Protein AF-A0A944BKC4-F1 (afdb_monomer_lite)

pLDDT: mean 83.3, std 10.37, range [42.34, 95.0]

Structure (mmCIF, N/CA/C/O backbone):
data_AF-A0A944BKC4-F1
#
_entry.id   AF-A0A944BKC4-F1
#
loop_
_atom_site.group_PDB
_atom_site.id
_atom_site.type_symbol
_atom_site.label_atom_id
_atom_site.label_alt_id
_atom_site.label_comp_id
_atom_site.label_asym_id
_atom_site.label_entity_id
_atom_site.label_seq_id
_atom_site.pdbx_PDB_ins_code
_atom_site.Cartn_x
_atom_site.Cartn_y
_atom_site.Cartn_z
_atom_site.occupancy
_atom_site.B_iso_or_equiv
_atom_site.auth_seq_id
_atom_site.auth_comp_id
_atom_site.auth_asym_id
_atom_site.auth_atom_id
_atom_site.pdbx_PDB_model_num
ATOM 1 N N . MET A 1 1 ? -15.738 5.863 -10.933 1.00 56.22 1 MET A N 1
ATOM 2 C CA . MET A 1 1 ? -14.303 6.167 -11.027 1.00 56.22 1 MET A CA 1
ATOM 3 C C . MET A 1 1 ? -13.586 5.042 -10.308 1.00 56.22 1 MET A C 1
ATOM 5 O O . MET A 1 1 ? -13.943 4.770 -9.170 1.00 56.22 1 MET A O 1
ATOM 9 N N . LYS A 1 2 ? -12.744 4.310 -11.029 1.00 66.81 2 LYS A N 1
ATOM 10 C CA . LYS A 1 2 ? -12.093 3.063 -10.633 1.00 66.81 2 LYS A CA 1
ATOM 11 C C . LYS A 1 2 ? -10.723 3.378 -10.042 1.00 66.81 2 LYS A C 1
ATOM 13 O O . LYS A 1 2 ? -9.981 4.148 -10.650 1.00 66.81 2 LYS A O 1
ATOM 18 N N . ASP A 1 3 ? -10.423 2.820 -8.870 1.00 78.44 3 ASP A N 1
ATOM 19 C CA . ASP A 1 3 ? -9.128 2.997 -8.212 1.00 78.44 3 ASP A CA 1
ATOM 20 C C . ASP A 1 3 ? -8.343 1.690 -8.243 1.00 78.44 3 ASP A C 1
ATOM 22 O O . ASP A 1 3 ? -8.812 0.670 -7.736 1.00 78.44 3 ASP A O 1
ATOM 26 N N . GLU A 1 4 ? -7.166 1.712 -8.862 1.00 85.69 4 GLU A N 1
ATOM 27 C CA . GLU A 1 4 ? -6.378 0.514 -9.153 1.00 85.69 4 GLU A CA 1
ATOM 28 C C . GLU A 1 4 ? -4.943 0.679 -8.649 1.00 85.69 4 GLU A C 1
ATOM 30 O O . GLU A 1 4 ? -4.286 1.687 -8.906 1.00 85.69 4 GLU A O 1
ATOM 35 N N . LEU A 1 5 ? -4.448 -0.332 -7.935 1.00 87.50 5 LEU A N 1
ATOM 36 C CA . LEU A 1 5 ? -3.073 -0.422 -7.460 1.00 87.50 5 LEU A CA 1
ATOM 37 C C . LEU A 1 5 ? -2.456 -1.702 -8.015 1.00 87.50 5 LEU A C 1
ATOM 39 O O . LEU A 1 5 ? -2.733 -2.809 -7.545 1.00 87.50 5 LEU A O 1
ATOM 43 N N . SER A 1 6 ? -1.602 -1.541 -9.015 1.00 88.19 6 SER A N 1
ATOM 44 C CA . SER A 1 6 ? -0.931 -2.640 -9.703 1.00 88.19 6 SER A CA 1
ATOM 45 C C . SER A 1 6 ? 0.523 -2.748 -9.265 1.00 88.19 6 SER A C 1
ATOM 47 O O . SER A 1 6 ? 1.171 -1.735 -9.004 1.00 88.19 6 SER A O 1
ATOM 49 N N . PHE A 1 7 ? 1.033 -3.978 -9.184 1.00 89.56 7 PHE A N 1
ATOM 50 C CA . PHE A 1 7 ? 2.437 -4.248 -8.872 1.00 89.56 7 PHE A CA 1
ATOM 51 C C . PHE A 1 7 ? 3.112 -4.970 -10.030 1.00 89.56 7 PHE A C 1
ATOM 53 O O . PHE A 1 7 ? 2.576 -5.937 -10.577 1.00 89.56 7 PHE A O 1
ATOM 60 N N . TYR A 1 8 ? 4.322 -4.525 -10.345 1.00 89.62 8 TYR A N 1
ATOM 61 C CA . TYR A 1 8 ? 5.153 -5.084 -11.400 1.00 89.62 8 TYR A CA 1
ATOM 62 C C . TYR A 1 8 ? 6.537 -5.421 -10.852 1.00 89.62 8 TYR A C 1
ATOM 64 O O . TYR A 1 8 ? 7.082 -4.681 -10.033 1.00 89.62 8 TYR A O 1
ATOM 72 N N . ALA A 1 9 ? 7.117 -6.525 -11.315 1.00 89.38 9 ALA A N 1
ATOM 73 C CA . ALA A 1 9 ? 8.540 -6.798 -11.156 1.00 89.38 9 ALA A CA 1
ATOM 74 C C . ALA A 1 9 ? 9.268 -6.403 -12.442 1.00 89.38 9 ALA A C 1
ATOM 76 O O . ALA A 1 9 ? 8.912 -6.859 -13.526 1.00 89.38 9 ALA A O 1
ATOM 77 N N . VAL A 1 10 ? 10.290 -5.566 -12.322 1.00 87.19 10 VAL A N 1
ATOM 78 C CA . VAL A 1 10 ? 11.163 -5.174 -13.431 1.00 87.19 10 VAL A CA 1
ATOM 79 C C . VAL A 1 10 ? 12.554 -4.929 -12.865 1.00 87.19 10 VAL A C 1
ATOM 81 O O . VAL A 1 10 ? 12.695 -4.389 -11.768 1.00 87.19 10 VAL A O 1
ATOM 84 N N . ASP A 1 11 ? 13.592 -5.369 -13.569 1.00 87.25 11 ASP A N 1
ATOM 85 C CA . ASP A 1 11 ? 14.957 -5.088 -13.143 1.00 87.25 11 ASP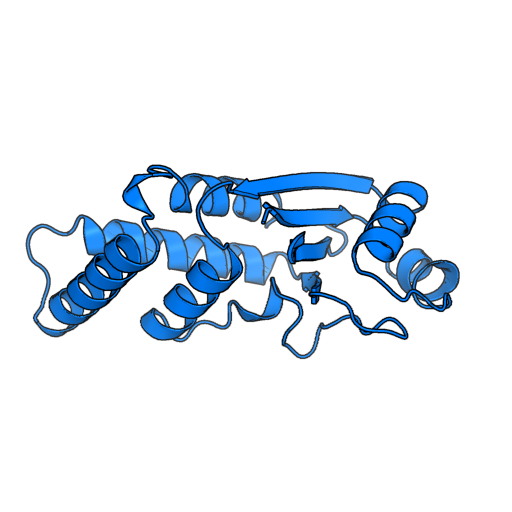 A CA 1
ATOM 86 C C . ASP A 1 11 ? 15.302 -3.603 -13.357 1.00 87.25 11 ASP A C 1
ATOM 88 O O . ASP A 1 11 ? 14.788 -2.949 -14.269 1.00 87.25 11 ASP A O 1
ATOM 92 N N . THR A 1 12 ? 16.194 -3.071 -12.515 1.00 83.75 12 THR A N 1
ATOM 93 C CA . THR A 1 12 ? 16.588 -1.652 -12.535 1.00 83.75 12 THR A CA 1
ATOM 94 C C . THR A 1 12 ? 17.061 -1.201 -13.914 1.00 83.75 12 THR A C 1
ATOM 96 O O . THR A 1 12 ? 16.693 -0.119 -14.360 1.00 83.75 12 THR A O 1
ATOM 99 N N . LYS A 1 13 ? 17.839 -2.039 -14.609 1.00 87.62 13 LYS A N 1
ATOM 100 C CA . LYS A 1 13 ? 18.418 -1.687 -15.905 1.00 87.62 13 LYS A CA 1
ATOM 101 C C . LYS A 1 13 ? 17.324 -1.516 -16.955 1.00 87.62 13 LYS A C 1
ATOM 103 O O . LYS A 1 13 ? 17.303 -0.519 -17.666 1.00 87.62 13 LYS A O 1
ATOM 108 N N . THR A 1 14 ? 16.386 -2.457 -17.032 1.00 87.94 14 THR A N 1
ATOM 109 C CA . THR A 1 14 ? 15.233 -2.363 -17.933 1.00 87.94 14 THR A CA 1
ATOM 110 C C . THR A 1 14 ? 14.372 -1.138 -17.625 1.00 87.94 14 THR A C 1
ATOM 112 O O . THR A 1 14 ? 13.987 -0.423 -18.552 1.00 87.94 14 THR A O 1
ATOM 115 N N . LEU A 1 15 ? 14.095 -0.873 -16.345 1.00 84.69 15 LEU A N 1
ATOM 116 C CA . LEU A 1 15 ? 13.327 0.299 -15.929 1.00 84.69 15 LEU A CA 1
ATOM 117 C C . LEU A 1 15 ? 13.997 1.599 -16.393 1.00 84.69 15 LEU A C 1
ATOM 119 O O . LEU A 1 15 ? 13.351 2.424 -17.037 1.00 84.69 15 LEU A O 1
ATOM 123 N N . GLU A 1 16 ? 15.284 1.765 -16.099 1.00 82.81 16 GLU A N 1
ATOM 124 C CA . GLU A 1 16 ? 16.028 2.995 -16.379 1.00 82.81 16 GLU A CA 1
ATOM 125 C C . GLU A 1 16 ? 16.309 3.188 -17.872 1.00 82.81 16 GLU A C 1
ATOM 127 O O . GLU A 1 16 ? 16.140 4.293 -18.372 1.00 82.81 16 GLU A O 1
ATOM 132 N N . GLU A 1 17 ? 16.686 2.137 -18.608 1.00 86.69 17 GLU A N 1
ATOM 133 C CA . GLU A 1 17 ? 17.128 2.263 -20.005 1.00 86.69 17 GLU A CA 1
ATOM 134 C C . GLU A 1 17 ? 15.980 2.194 -21.025 1.00 86.69 17 GLU A C 1
ATOM 136 O O . GLU A 1 17 ? 16.085 2.782 -22.105 1.00 86.69 17 GLU A O 1
ATOM 141 N N . LYS A 1 18 ? 14.888 1.472 -20.727 1.00 83.94 18 LYS A N 1
ATOM 142 C CA . LYS A 1 18 ? 13.820 1.191 -21.712 1.00 83.94 18 LYS A CA 1
ATOM 143 C C . LYS A 1 18 ? 12.479 1.842 -21.406 1.00 83.94 18 LYS A C 1
ATOM 145 O O . LYS A 1 18 ? 11.708 2.060 -22.341 1.00 83.94 18 LYS A O 1
ATOM 150 N N . ILE A 1 19 ? 12.173 2.079 -20.131 1.00 81.06 19 ILE A N 1
ATOM 151 C CA . ILE A 1 19 ? 10.863 2.589 -19.704 1.00 81.06 19 ILE A CA 1
ATOM 152 C C . ILE A 1 19 ? 10.968 4.075 -19.367 1.00 81.06 19 ILE A C 1
ATOM 154 O O . ILE A 1 19 ? 10.278 4.884 -19.976 1.00 81.06 19 ILE A O 1
ATOM 158 N N . MET A 1 20 ? 11.865 4.447 -18.452 1.00 79.19 20 MET A N 1
ATOM 159 C CA . MET A 1 20 ? 12.010 5.830 -17.975 1.00 79.19 20 MET A CA 1
ATOM 160 C C . MET A 1 20 ? 12.651 6.777 -19.002 1.00 79.19 20 MET A C 1
ATOM 162 O O . MET A 1 20 ? 12.597 7.988 -18.828 1.00 79.19 20 MET A O 1
ATOM 166 N N . THR A 1 21 ? 13.229 6.248 -20.084 1.00 77.00 21 THR A N 1
ATOM 167 C CA . THR A 1 21 ? 13.715 7.034 -21.233 1.00 77.00 21 THR A CA 1
ATOM 168 C C . THR A 1 21 ? 12.597 7.500 -22.165 1.00 77.00 21 THR A C 1
ATOM 170 O O . THR A 1 21 ? 12.848 8.307 -23.060 1.00 77.00 21 THR A O 1
ATOM 173 N N . LYS A 1 22 ? 11.374 6.983 -21.998 1.00 72.31 22 LYS A N 1
ATOM 174 C CA . LYS A 1 22 ? 10.221 7.321 -22.834 1.00 72.31 22 LYS A CA 1
ATOM 175 C C . LYS A 1 22 ? 9.464 8.519 -22.264 1.00 72.31 22 LYS A C 1
ATOM 177 O O . LYS A 1 22 ? 9.298 8.647 -21.053 1.00 72.31 22 LYS A O 1
ATOM 182 N N . ASP A 1 23 ? 8.940 9.346 -23.162 1.00 66.38 23 ASP A N 1
ATOM 183 C CA . ASP A 1 23 ? 8.048 10.462 -22.837 1.00 66.38 23 ASP A CA 1
ATOM 184 C C . ASP A 1 23 ? 6.633 9.921 -22.544 1.00 66.38 23 ASP A C 1
ATOM 186 O O . ASP A 1 23 ? 5.765 9.883 -23.416 1.00 66.38 23 ASP A O 1
ATOM 190 N N . LEU A 1 24 ? 6.449 9.341 -21.351 1.00 66.56 24 LEU A N 1
ATOM 191 C CA . LEU A 1 24 ? 5.190 8.716 -20.927 1.00 66.56 24 LEU A CA 1
ATOM 192 C C . LEU A 1 24 ? 4.300 9.752 -20.232 1.00 66.56 24 LEU A C 1
ATOM 194 O O . LEU A 1 24 ? 4.628 10.246 -19.154 1.00 66.56 24 LEU A O 1
ATOM 198 N N . LEU A 1 25 ? 3.135 10.027 -20.816 1.00 55.50 25 LEU A N 1
ATOM 199 C CA . LEU A 1 25 ? 2.240 11.100 -20.391 1.00 55.50 25 LEU A CA 1
ATOM 200 C C . LEU A 1 25 ? 1.206 10.634 -19.357 1.00 55.50 25 LEU A C 1
ATOM 202 O O . LEU A 1 25 ? 0.673 11.460 -18.615 1.00 55.50 25 LEU A O 1
ATOM 206 N N . MET A 1 26 ? 0.895 9.330 -19.297 1.00 62.66 26 MET A N 1
ATOM 207 C CA . MET A 1 26 ? -0.164 8.782 -18.436 1.00 62.66 26 MET A CA 1
ATOM 208 C C . MET A 1 26 ? 0.244 7.510 -17.677 1.00 62.66 26 MET A C 1
ATOM 210 O O . MET A 1 26 ? 0.949 6.646 -18.193 1.00 62.66 26 MET A O 1
ATOM 214 N N . GLY A 1 27 ? -0.316 7.310 -16.475 1.00 65.06 27 GLY A N 1
ATOM 215 C CA . GLY A 1 27 ? -0.072 6.102 -15.662 1.00 65.06 27 GLY A CA 1
ATOM 216 C C . GLY A 1 27 ? -0.421 4.780 -16.364 1.00 65.06 27 GLY A C 1
ATOM 217 O O . GLY A 1 27 ? 0.253 3.777 -16.150 1.00 65.06 27 GLY A O 1
ATOM 218 N N . ARG A 1 28 ? -1.409 4.790 -17.270 1.00 71.88 28 ARG A N 1
ATOM 219 C CA . ARG A 1 28 ? -1.759 3.635 -18.119 1.00 71.88 28 ARG A CA 1
ATOM 220 C C . ARG A 1 28 ? -0.672 3.274 -19.138 1.00 71.88 28 ARG A C 1
ATOM 222 O O . ARG A 1 28 ? -0.521 2.109 -19.476 1.00 71.88 28 ARG A O 1
ATOM 229 N N . GLU A 1 29 ? 0.071 4.262 -19.634 1.00 76.19 29 GLU A N 1
ATOM 230 C CA . GLU A 1 29 ? 1.148 4.045 -20.608 1.00 76.19 29 GLU A CA 1
ATOM 231 C C . GLU A 1 29 ? 2.352 3.429 -19.904 1.00 76.19 29 GLU A C 1
ATOM 233 O O . GLU A 1 29 ? 2.927 2.464 -20.393 1.00 76.19 29 GLU A O 1
ATOM 238 N N . LEU A 1 30 ? 2.656 3.903 -18.693 1.00 78.56 30 LEU A N 1
ATOM 239 C CA . LEU A 1 30 ? 3.656 3.277 -17.836 1.00 78.56 30 LEU A CA 1
ATOM 240 C C . LEU A 1 30 ? 3.275 1.841 -17.456 1.00 78.56 30 LEU A C 1
ATOM 242 O O . LEU A 1 30 ? 4.121 0.955 -17.535 1.00 78.56 30 LEU A O 1
ATOM 246 N N . ALA A 1 31 ? 2.014 1.594 -17.087 1.00 79.31 31 ALA A N 1
ATOM 247 C CA . ALA A 1 31 ? 1.520 0.242 -16.836 1.00 79.31 31 ALA A CA 1
ATOM 248 C C . ALA A 1 31 ? 1.709 -0.663 -18.065 1.00 79.31 31 ALA A C 1
ATOM 250 O O . ALA A 1 31 ? 2.269 -1.744 -17.931 1.00 79.31 31 ALA A O 1
ATOM 251 N N . ALA A 1 32 ? 1.353 -0.195 -19.266 1.00 82.94 32 ALA A N 1
ATOM 252 C CA . ALA A 1 32 ? 1.539 -0.953 -20.505 1.00 82.94 32 ALA A CA 1
ATOM 253 C C . ALA A 1 32 ? 3.019 -1.258 -20.810 1.00 82.94 32 ALA A C 1
ATOM 255 O O . ALA A 1 32 ? 3.358 -2.353 -21.258 1.00 82.94 32 ALA A O 1
ATOM 256 N N . GLU A 1 33 ? 3.927 -0.316 -20.547 1.00 86.94 33 GLU A N 1
ATOM 257 C CA . GLU A 1 33 ? 5.368 -0.545 -20.693 1.00 86.94 33 GLU A CA 1
ATOM 258 C C . GLU A 1 33 ? 5.908 -1.538 -19.653 1.00 86.94 33 GLU A C 1
ATOM 260 O O . GLU A 1 33 ? 6.729 -2.396 -19.983 1.00 86.94 33 GLU A O 1
ATOM 265 N N . LEU A 1 34 ? 5.411 -1.480 -18.414 1.00 87.69 34 LEU A N 1
ATOM 266 C CA . LEU A 1 34 ? 5.736 -2.445 -17.361 1.00 87.69 34 LEU A CA 1
ATOM 267 C C . LEU A 1 34 ? 5.156 -3.838 -17.641 1.00 87.69 34 LEU A C 1
ATOM 269 O O . LEU A 1 34 ? 5.800 -4.828 -17.309 1.00 87.69 34 LEU A O 1
ATOM 273 N N . GLU A 1 35 ? 3.995 -3.940 -18.285 1.00 87.94 35 GLU A N 1
ATOM 274 C CA . GLU A 1 35 ? 3.457 -5.213 -18.784 1.00 87.94 35 GLU A CA 1
ATOM 275 C C . GLU A 1 35 ? 4.306 -5.785 -19.921 1.00 87.94 35 GLU A C 1
ATOM 277 O O . GLU A 1 35 ? 4.488 -6.997 -20.017 1.00 87.94 35 GLU A O 1
ATOM 282 N N . ARG A 1 36 ? 4.846 -4.916 -20.782 1.00 89.12 36 ARG A N 1
ATOM 283 C CA . ARG A 1 36 ? 5.660 -5.321 -21.930 1.00 89.12 36 ARG A CA 1
ATOM 284 C C . ARG A 1 36 ? 7.071 -5.760 -21.541 1.00 89.12 36 ARG A C 1
ATOM 286 O O . ARG A 1 36 ? 7.606 -6.687 -22.148 1.00 89.12 36 ARG A O 1
ATOM 293 N N . PHE A 1 37 ? 7.704 -5.043 -20.615 1.00 88.69 37 PHE A N 1
ATOM 294 C CA . PHE A 1 37 ? 9.121 -5.219 -20.281 1.00 88.69 37 PHE A CA 1
ATOM 295 C C . PHE A 1 37 ? 9.374 -5.800 -18.890 1.00 88.69 37 PHE A C 1
ATOM 297 O O . PHE A 1 37 ? 10.486 -6.251 -18.621 1.00 88.69 37 PHE A O 1
ATOM 304 N N . GLY A 1 38 ? 8.373 -5.788 -18.017 1.00 87.94 38 GLY A N 1
ATOM 305 C CA . GLY A 1 38 ? 8.415 -6.407 -16.700 1.00 87.94 38 GLY A CA 1
ATOM 306 C C . GLY A 1 38 ? 7.482 -7.612 -16.601 1.00 87.94 38 GLY A C 1
ATOM 307 O O . GLY A 1 38 ? 7.110 -8.244 -17.587 1.00 87.94 38 GLY A O 1
ATOM 308 N N . GLN A 1 39 ? 7.110 -7.934 -15.369 1.00 89.75 39 GLN A N 1
ATOM 309 C CA . GLN A 1 39 ? 6.150 -8.972 -15.031 1.00 89.75 39 GLN A CA 1
ATOM 310 C C . GLN A 1 39 ? 5.039 -8.365 -14.176 1.00 89.75 39 GLN A C 1
ATOM 312 O O . GLN A 1 39 ? 5.298 -7.901 -13.064 1.00 89.75 39 GLN A O 1
ATOM 317 N N . HIS A 1 40 ? 3.796 -8.423 -14.655 1.00 91.31 40 HIS A N 1
ATOM 318 C CA . HIS A 1 40 ? 2.625 -8.094 -13.844 1.00 91.31 40 HIS A CA 1
ATOM 319 C C . HIS A 1 40 ? 2.445 -9.130 -12.732 1.00 91.31 40 HIS A C 1
ATOM 321 O O . HIS A 1 40 ? 2.392 -10.335 -12.983 1.00 91.31 40 HIS A O 1
ATOM 327 N N . LEU A 1 41 ? 2.388 -8.660 -11.487 1.00 89.06 41 LEU A N 1
ATOM 328 C CA . LEU A 1 41 ? 2.242 -9.516 -10.308 1.00 89.06 41 LEU A CA 1
ATOM 329 C C . LEU A 1 41 ? 0.805 -9.551 -9.785 1.00 89.06 41 LEU A C 1
ATOM 331 O O . LEU A 1 41 ? 0.431 -10.474 -9.057 1.00 89.06 41 LEU A O 1
ATOM 335 N N . GLY A 1 42 ? 0.013 -8.545 -10.141 1.00 88.56 42 GLY A N 1
ATOM 336 C CA . GLY A 1 42 ? -1.392 -8.446 -9.800 1.00 88.56 42 GLY A CA 1
ATOM 337 C C . GLY A 1 42 ? -1.882 -7.005 -9.771 1.00 88.56 42 GLY A C 1
ATOM 338 O O . GLY A 1 42 ? -1.110 -6.045 -9.900 1.00 88.56 42 GLY A O 1
ATOM 339 N N . THR A 1 43 ? -3.181 -6.880 -9.516 1.00 89.38 43 THR A N 1
ATOM 340 C CA . THR A 1 43 ? -3.862 -5.603 -9.320 1.00 89.38 43 THR A CA 1
ATOM 341 C C . THR A 1 43 ? -4.846 -5.732 -8.166 1.00 89.38 43 THR A C 1
ATOM 343 O O . THR A 1 43 ? -5.594 -6.709 -8.084 1.00 89.38 43 THR A O 1
ATOM 346 N N . LEU A 1 44 ? -4.832 -4.747 -7.271 1.00 89.38 44 LEU A N 1
ATOM 347 C CA . LEU A 1 44 ? -5.885 -4.522 -6.291 1.00 89.38 44 LEU A CA 1
ATOM 348 C C . LEU A 1 44 ? -6.815 -3.431 -6.815 1.00 89.38 44 LEU A C 1
ATOM 350 O O . LEU A 1 44 ? -6.351 -2.438 -7.373 1.00 89.38 44 LEU A O 1
ATOM 354 N N . TYR A 1 45 ? -8.115 -3.633 -6.637 1.00 86.75 45 TYR A N 1
ATOM 355 C CA . TYR A 1 45 ? -9.153 -2.778 -7.188 1.00 86.75 45 TYR A CA 1
ATOM 356 C C . TYR A 1 45 ? -10.319 -2.645 -6.206 1.00 86.75 45 TYR A C 1
ATOM 358 O O . TYR A 1 45 ? -10.735 -3.655 -5.635 1.00 86.75 45 TYR A O 1
ATOM 366 N N . PHE A 1 46 ? -10.858 -1.430 -6.063 1.00 84.56 46 PHE A N 1
ATOM 367 C CA . PHE A 1 46 ? -12.098 -1.158 -5.328 1.00 84.56 46 PHE A CA 1
ATOM 368 C C . PHE A 1 46 ? -13.071 -0.316 -6.164 1.00 84.56 46 PHE A C 1
ATOM 370 O O . PHE A 1 46 ? -12.680 0.647 -6.828 1.00 84.56 46 PHE A O 1
ATOM 377 N N . ASP A 1 47 ? -14.358 -0.674 -6.112 1.00 79.69 47 ASP A N 1
ATOM 378 C CA . ASP A 1 47 ? -15.420 -0.045 -6.910 1.00 79.69 47 ASP A CA 1
ATOM 379 C C . ASP A 1 47 ? -15.986 1.221 -6.253 1.00 79.69 47 ASP A C 1
ATOM 381 O O . ASP A 1 47 ? -16.487 2.122 -6.935 1.00 79.69 47 ASP A O 1
ATOM 385 N N . LYS A 1 48 ? -16.004 1.249 -4.915 1.00 81.81 48 LYS A N 1
ATOM 386 C CA . LYS A 1 48 ? -16.758 2.240 -4.126 1.00 81.81 48 LYS A CA 1
ATOM 387 C C . LYS A 1 48 ? -15.890 3.161 -3.279 1.00 81.81 48 LYS A C 1
ATOM 389 O O . LYS A 1 48 ? -16.371 4.217 -2.879 1.00 81.81 48 LYS A O 1
ATOM 394 N N . VAL A 1 49 ? -14.638 2.784 -3.032 1.00 85.38 49 VAL A N 1
ATOM 395 C CA . VAL A 1 49 ? -13.731 3.488 -2.122 1.00 85.38 49 VAL A CA 1
ATOM 396 C C . VAL A 1 49 ? -12.394 3.739 -2.805 1.00 85.38 49 VAL A C 1
ATOM 398 O O . VAL A 1 49 ? -11.881 2.874 -3.507 1.00 85.38 49 VAL A O 1
ATOM 401 N N . TYR A 1 50 ? -11.809 4.911 -2.567 1.00 86.19 50 TYR A N 1
ATOM 402 C CA . TYR A 1 50 ? -10.466 5.228 -3.043 1.00 86.19 50 TYR A CA 1
ATOM 403 C C . TYR A 1 50 ? -9.409 4.662 -2.085 1.00 86.19 50 TYR A C 1
ATOM 405 O O . TYR A 1 50 ? -9.340 5.062 -0.922 1.00 86.19 50 TYR A O 1
ATOM 413 N N . MET A 1 51 ? -8.533 3.781 -2.577 1.00 86.88 51 MET A N 1
ATOM 414 C CA . MET A 1 51 ? -7.377 3.261 -1.832 1.00 86.88 51 MET A CA 1
ATOM 415 C C . MET A 1 51 ? -6.475 4.386 -1.336 1.00 86.88 51 MET A C 1
ATOM 417 O O . MET A 1 51 ? -5.957 4.320 -0.221 1.00 86.88 51 MET A O 1
ATOM 421 N N . GLY A 1 52 ? -6.317 5.443 -2.138 1.00 85.69 52 GLY A N 1
ATOM 422 C CA . GLY A 1 52 ? -5.526 6.606 -1.754 1.00 85.69 52 GLY A CA 1
ATOM 423 C C . GLY A 1 52 ? -6.015 7.266 -0.461 1.00 85.69 52 GLY A C 1
ATOM 424 O O . GLY A 1 52 ? -5.199 7.672 0.367 1.00 85.69 52 GLY A O 1
ATOM 425 N N . ASP A 1 53 ? -7.330 7.328 -0.245 1.00 89.25 53 ASP A N 1
ATOM 426 C CA . ASP A 1 53 ? -7.907 7.901 0.976 1.00 89.25 53 ASP A CA 1
ATOM 427 C C . ASP A 1 53 ? -7.655 6.999 2.187 1.00 89.25 53 ASP A C 1
ATOM 429 O O . ASP A 1 53 ? -7.374 7.492 3.281 1.00 89.25 53 ASP A O 1
ATOM 433 N N . ILE A 1 54 ? -7.692 5.680 1.985 1.00 90.69 54 ILE A N 1
ATOM 434 C CA . ILE A 1 54 ? -7.410 4.686 3.026 1.00 90.69 54 ILE A CA 1
ATOM 435 C C . ILE A 1 54 ? -5.965 4.812 3.493 1.00 90.69 54 ILE A C 1
ATOM 437 O O . ILE A 1 54 ? -5.721 4.954 4.689 1.00 90.69 54 ILE A O 1
ATOM 441 N N . PHE A 1 55 ? -5.007 4.830 2.565 1.00 90.19 55 PHE A N 1
ATOM 442 C CA . PHE A 1 55 ? -3.592 4.987 2.898 1.00 90.19 55 PHE A CA 1
ATOM 443 C C . PHE A 1 55 ? -3.300 6.314 3.598 1.00 90.19 55 PHE A C 1
ATOM 445 O O . PHE A 1 55 ? -2.574 6.329 4.589 1.00 90.19 55 PHE A O 1
ATOM 452 N N . LYS A 1 56 ? -3.914 7.417 3.153 1.00 89.31 56 LYS A N 1
ATOM 453 C CA . LYS A 1 56 ? -3.783 8.719 3.826 1.00 89.31 56 LYS A CA 1
ATOM 454 C C . LYS A 1 56 ? -4.334 8.689 5.248 1.00 89.31 56 LYS A C 1
ATOM 456 O O . LYS A 1 56 ? -3.699 9.228 6.150 1.00 89.31 56 LYS A O 1
ATOM 461 N N . LYS A 1 57 ? -5.492 8.056 5.468 1.00 93.00 57 LYS A N 1
ATOM 462 C CA . LYS A 1 57 ? -6.051 7.924 6.817 1.00 93.00 57 LYS A CA 1
ATOM 463 C C . LYS A 1 57 ? -5.186 7.020 7.698 1.00 93.00 57 LYS A C 1
ATOM 465 O O . LYS A 1 57 ? -4.985 7.345 8.861 1.00 93.00 57 LYS A O 1
ATOM 470 N N . LEU A 1 58 ? -4.648 5.923 7.165 1.00 91.75 58 LEU A N 1
ATOM 471 C CA . LEU A 1 58 ? -3.713 5.068 7.901 1.00 91.75 58 LEU A CA 1
ATOM 472 C C . LEU A 1 58 ? -2.445 5.839 8.298 1.00 91.75 58 LEU A C 1
ATOM 474 O O . LEU A 1 58 ? -2.035 5.755 9.453 1.00 91.75 58 LEU A O 1
ATOM 478 N N . GLU A 1 59 ? -1.872 6.639 7.395 1.00 91.50 59 GLU A N 1
ATOM 479 C CA . GLU A 1 59 ? -0.727 7.517 7.688 1.00 91.50 59 GLU A CA 1
ATOM 480 C C . GLU A 1 59 ? -1.061 8.550 8.774 1.00 91.50 59 GLU A C 1
ATOM 482 O O . GLU A 1 59 ? -0.288 8.717 9.713 1.00 91.50 59 GLU A O 1
ATOM 487 N N . GLU A 1 60 ? -2.241 9.174 8.724 1.00 91.94 60 GLU A N 1
ATOM 488 C CA . GLU A 1 60 ? -2.707 10.105 9.764 1.00 91.94 60 GLU A CA 1
ATOM 489 C C . GLU A 1 60 ? -2.816 9.442 11.147 1.00 91.94 60 GLU A C 1
ATOM 491 O O . GLU A 1 60 ? -2.433 10.040 12.151 1.00 91.94 60 GLU A O 1
ATOM 496 N N . LEU A 1 61 ? -3.351 8.219 11.217 1.00 91.94 61 LEU A N 1
ATOM 497 C CA . LEU A 1 61 ? -3.603 7.537 12.491 1.00 91.94 61 LEU A CA 1
ATOM 498 C C . LEU A 1 61 ? -2.353 6.883 13.086 1.00 91.94 61 LEU A C 1
ATOM 500 O O . LEU A 1 61 ? -2.224 6.819 14.307 1.00 91.94 61 LEU A O 1
ATOM 504 N N . THR A 1 62 ? -1.458 6.376 12.239 1.00 89.50 62 THR A N 1
ATOM 505 C CA . THR A 1 62 ? -0.272 5.614 12.668 1.00 89.50 62 THR A CA 1
ATOM 506 C C . THR A 1 62 ? 1.006 6.449 12.674 1.00 89.50 62 THR A C 1
ATOM 508 O O . THR A 1 62 ? 1.970 6.082 13.340 1.00 89.50 62 THR A O 1
ATOM 511 N N . GLY A 1 63 ? 1.038 7.560 11.932 1.00 87.38 63 GLY A N 1
ATOM 512 C CA . GLY A 1 63 ? 2.251 8.335 11.663 1.00 87.38 63 GLY A CA 1
ATOM 513 C C . GLY A 1 63 ? 3.217 7.665 10.677 1.00 87.38 63 GLY A C 1
ATOM 514 O O . GLY A 1 63 ? 4.268 8.234 10.382 1.00 87.38 63 GLY A O 1
ATOM 515 N N . ALA A 1 64 ? 2.892 6.472 10.163 1.00 87.00 64 ALA A N 1
ATOM 516 C CA . ALA A 1 64 ? 3.740 5.736 9.232 1.00 87.00 64 ALA A CA 1
ATOM 517 C C . ALA A 1 64 ? 3.534 6.221 7.783 1.00 87.00 64 ALA A C 1
ATOM 519 O O . ALA A 1 64 ? 2.396 6.439 7.371 1.00 87.00 64 ALA A O 1
ATOM 520 N N . PRO A 1 65 ? 4.598 6.365 6.970 1.00 82.75 65 PRO A N 1
ATOM 521 C CA . PRO A 1 65 ? 4.497 6.933 5.628 1.00 82.75 65 PRO A CA 1
ATOM 522 C C . PRO A 1 65 ? 3.961 5.913 4.610 1.00 82.75 65 PRO A C 1
ATOM 524 O O . PRO A 1 65 ? 4.727 5.187 3.972 1.00 82.75 65 PRO A O 1
ATOM 527 N N . PHE A 1 66 ? 2.645 5.886 4.402 1.00 83.44 66 PHE A N 1
ATOM 528 C CA . PHE A 1 66 ? 1.999 5.083 3.354 1.00 83.44 66 PHE A CA 1
ATOM 529 C C . PHE A 1 66 ? 2.049 5.752 1.978 1.00 83.44 66 PHE A C 1
ATOM 531 O O . PHE A 1 66 ? 1.875 5.090 0.952 1.00 83.44 66 PHE A O 1
ATOM 538 N N . LYS A 1 67 ? 2.334 7.057 1.928 1.00 76.31 67 LYS A N 1
ATOM 539 C CA . LYS A 1 67 ? 2.450 7.842 0.692 1.00 76.31 67 LYS A CA 1
ATOM 540 C C . LYS A 1 67 ? 3.422 7.267 -0.354 1.00 76.31 67 LYS A C 1
ATOM 542 O O . LYS A 1 67 ? 3.334 7.637 -1.521 1.00 76.31 67 LYS A O 1
ATOM 547 N N . PHE A 1 68 ? 4.330 6.356 0.009 1.00 77.50 68 PHE A N 1
ATOM 548 C CA . PHE A 1 68 ? 5.239 5.708 -0.949 1.00 77.50 68 PHE A CA 1
ATOM 549 C C . PHE A 1 68 ? 4.543 4.689 -1.858 1.00 77.50 68 PHE A C 1
ATOM 551 O O . PHE A 1 68 ? 4.907 4.600 -3.031 1.00 77.50 68 PHE A O 1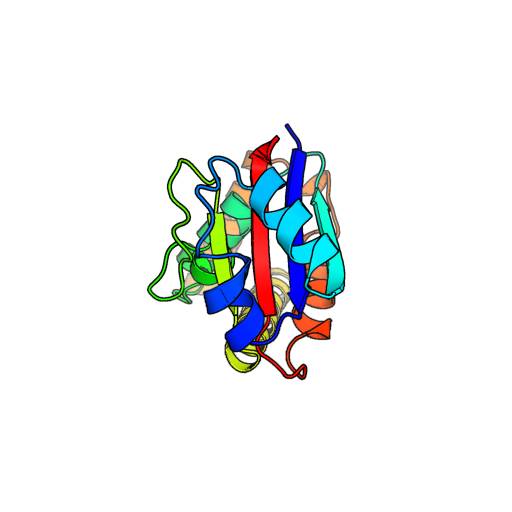
ATOM 558 N N . LEU A 1 69 ? 3.493 4.002 -1.387 1.00 78.44 69 LEU A N 1
ATOM 559 C CA . LEU A 1 69 ? 2.643 3.152 -2.242 1.00 78.44 69 LEU A CA 1
ATOM 560 C C . LEU A 1 69 ? 1.968 3.965 -3.346 1.00 78.44 69 LEU A C 1
ATOM 562 O O . LEU A 1 69 ? 1.752 3.477 -4.454 1.00 78.44 69 LEU A O 1
ATOM 566 N N . LEU A 1 70 ? 1.691 5.227 -3.022 1.00 76.62 70 LEU A N 1
ATOM 567 C CA . LEU A 1 70 ? 1.123 6.233 -3.899 1.00 76.62 70 LEU A CA 1
ATOM 568 C C . LEU A 1 70 ? 2.203 7.089 -4.560 1.00 76.62 70 LEU A C 1
ATOM 570 O O . LEU A 1 70 ? 1.909 8.216 -4.910 1.00 76.62 70 LEU A O 1
ATOM 574 N N . GLY A 1 71 ? 3.462 6.651 -4.673 1.00 73.06 71 GLY A N 1
ATOM 575 C CA . GLY A 1 71 ? 4.492 7.407 -5.399 1.00 73.06 71 GLY A CA 1
ATOM 576 C C . GLY A 1 71 ? 4.644 8.880 -4.977 1.00 73.06 71 GLY A C 1
ATOM 577 O O . GLY A 1 71 ? 4.997 9.709 -5.801 1.00 73.06 71 GLY A O 1
ATOM 578 N N . MET A 1 72 ? 4.344 9.239 -3.724 1.00 73.12 72 MET A N 1
ATOM 579 C CA . MET A 1 72 ? 4.390 10.618 -3.202 1.00 73.12 72 MET A CA 1
ATOM 580 C C . MET A 1 72 ? 5.621 10.871 -2.307 1.00 73.12 72 MET A C 1
ATOM 582 O O . MET A 1 72 ? 5.657 11.834 -1.541 1.00 73.12 72 MET A O 1
ATOM 586 N N . GLY A 1 73 ? 6.629 9.997 -2.353 1.00 73.06 73 GLY A N 1
ATOM 587 C CA . GLY A 1 73 ? 7.883 10.159 -1.607 1.00 73.06 73 GLY A CA 1
ATOM 588 C C . GLY A 1 73 ? 9.125 10.136 -2.485 1.00 73.06 73 GLY A C 1
ATOM 589 O O . GLY A 1 73 ? 9.031 10.186 -3.703 1.00 73.06 73 GLY A O 1
ATOM 590 N N . ALA A 1 74 ? 10.297 10.006 -1.860 1.00 73.50 74 ALA A N 1
ATOM 591 C CA . ALA A 1 74 ? 11.597 10.077 -2.541 1.00 73.50 74 ALA A CA 1
ATOM 592 C C . ALA A 1 74 ? 11.820 8.994 -3.616 1.00 73.50 74 ALA A C 1
ATOM 594 O O . ALA A 1 74 ? 12.740 9.105 -4.416 1.00 73.50 74 ALA A O 1
ATOM 595 N N . ARG A 1 75 ? 10.988 7.948 -3.633 1.00 71.88 75 ARG A N 1
ATOM 596 C CA . ARG A 1 75 ? 11.020 6.866 -4.630 1.00 71.88 75 ARG A CA 1
ATOM 597 C C . ARG A 1 75 ? 9.946 6.988 -5.702 1.00 71.88 75 ARG A C 1
ATOM 599 O O . ARG A 1 75 ? 9.647 6.008 -6.386 1.00 71.88 75 ARG A O 1
ATOM 606 N N . ARG A 1 76 ? 9.335 8.167 -5.810 1.00 79.88 76 ARG A N 1
ATOM 607 C CA . ARG A 1 76 ? 8.461 8.518 -6.920 1.00 79.88 76 ARG A CA 1
ATOM 608 C C . ARG A 1 76 ? 9.217 8.330 -8.227 1.00 79.88 76 ARG A C 1
ATOM 610 O O . ARG A 1 76 ? 10.341 8.800 -8.370 1.00 79.88 76 ARG A O 1
ATOM 617 N N . LEU A 1 77 ? 8.574 7.666 -9.173 1.00 74.19 77 LEU A N 1
ATOM 618 C CA . LEU A 1 77 ? 9.003 7.689 -10.561 1.00 74.19 77 LEU A CA 1
ATOM 619 C C . LEU A 1 77 ? 8.218 8.807 -11.241 1.00 74.19 77 LEU A C 1
ATOM 621 O O . LEU A 1 77 ? 6.990 8.791 -11.205 1.00 74.19 77 LEU A O 1
ATOM 625 N N . GLU A 1 78 ? 8.920 9.801 -11.782 1.00 65.62 78 GLU A N 1
ATOM 626 C CA . GLU A 1 78 ? 8.347 10.930 -12.522 1.00 65.62 78 GLU A CA 1
ATOM 627 C C . GLU A 1 78 ? 8.617 10.718 -14.022 1.00 65.62 78 GLU A C 1
ATOM 629 O O . GLU A 1 78 ? 9.655 11.149 -14.517 1.00 65.62 78 GLU A O 1
ATOM 634 N N . PRO A 1 79 ? 7.750 10.008 -14.765 1.00 60.25 79 PRO A N 1
ATOM 635 C CA . PRO A 1 79 ? 7.772 10.080 -16.205 1.00 60.25 79 PRO A CA 1
ATOM 636 C C . PRO A 1 79 ? 7.375 11.499 -16.621 1.00 60.25 79 PRO A C 1
ATOM 638 O O . PRO A 1 79 ? 6.746 12.252 -15.867 1.00 60.25 79 PRO A O 1
ATOM 641 N N . CYS A 1 80 ? 7.765 11.869 -17.829 1.00 47.03 80 CYS A N 1
ATOM 642 C CA . CYS A 1 80 ? 7.497 13.171 -18.407 1.00 47.03 80 CYS A CA 1
ATOM 643 C C . CYS A 1 80 ? 5.983 13.354 -18.657 1.00 47.03 80 CYS A C 1
ATOM 645 O O . CYS A 1 80 ? 5.490 13.099 -19.742 1.00 47.03 80 CYS A O 1
ATOM 647 N N . GLY A 1 81 ? 5.213 13.766 -17.643 1.00 45.81 81 GLY A N 1
ATOM 648 C CA . GLY A 1 81 ? 3.776 14.036 -17.775 1.00 45.81 81 GLY A CA 1
ATOM 649 C C . GLY A 1 81 ? 2.952 13.784 -16.503 1.00 45.81 81 GLY A C 1
ATOM 650 O O . GLY A 1 81 ? 3.477 13.327 -15.484 1.00 45.81 81 GLY A O 1
ATOM 651 N N . PRO A 1 82 ? 1.645 14.112 -16.510 1.00 42.34 82 PRO A N 1
ATOM 652 C CA . PRO A 1 82 ? 0.782 13.942 -15.347 1.00 42.34 82 PRO A CA 1
ATOM 653 C C . PRO A 1 82 ? 0.435 12.459 -15.109 1.00 42.34 82 PRO A C 1
ATOM 655 O O . PRO A 1 82 ? -0.577 11.947 -15.585 1.00 42.34 82 PRO A O 1
ATOM 658 N N . ILE A 1 83 ? 1.235 11.757 -14.300 1.00 55.09 83 ILE A N 1
ATOM 659 C CA . ILE A 1 83 ? 0.782 10.499 -13.680 1.00 55.09 83 ILE A CA 1
ATOM 660 C C . ILE A 1 83 ? -0.307 10.796 -12.646 1.00 55.09 83 ILE A C 1
ATOM 662 O O . ILE A 1 83 ? -0.268 11.831 -11.981 1.00 55.09 83 ILE A O 1
ATOM 666 N N . THR A 1 84 ? -1.188 9.821 -12.398 1.00 61.12 84 THR A N 1
ATOM 667 C CA . THR A 1 84 ? -1.809 9.671 -11.077 1.00 61.12 84 THR A CA 1
ATOM 668 C C . THR A 1 84 ? -0.713 9.409 -10.032 1.00 61.12 84 THR A C 1
ATOM 670 O O . THR A 1 84 ? -0.338 10.385 -9.403 1.00 61.12 84 THR A O 1
ATOM 673 N N . TYR A 1 85 ? -0.107 8.211 -9.897 1.00 71.44 85 TYR A N 1
ATOM 674 C CA . TYR A 1 85 ? 1.151 8.021 -9.135 1.00 71.44 85 TYR A CA 1
ATOM 675 C C . TYR A 1 85 ? 1.940 6.739 -9.508 1.00 71.44 85 TYR A C 1
ATOM 677 O O . TYR A 1 85 ? 1.343 5.728 -9.870 1.00 71.44 85 TYR A O 1
ATOM 685 N N . CYS A 1 86 ? 3.275 6.745 -9.361 1.00 77.19 86 CYS A N 1
ATOM 686 C CA . CYS A 1 86 ? 4.132 5.556 -9.500 1.00 77.19 86 CYS A CA 1
ATOM 687 C C . CYS A 1 86 ? 5.344 5.614 -8.556 1.00 77.19 86 CYS A C 1
ATOM 689 O O . CYS A 1 86 ? 5.918 6.688 -8.360 1.00 77.19 86 CYS A O 1
ATOM 691 N N . GLY A 1 87 ? 5.765 4.479 -7.987 1.00 84.38 87 GLY A N 1
ATOM 692 C CA . GLY A 1 87 ? 6.938 4.440 -7.110 1.00 84.38 87 GLY A CA 1
ATOM 693 C C . GLY A 1 87 ? 7.618 3.078 -6.983 1.00 84.38 87 GLY A C 1
ATOM 694 O O . GLY A 1 87 ? 6.999 2.030 -7.168 1.00 84.38 87 GLY A O 1
ATOM 695 N N . ARG A 1 88 ? 8.910 3.115 -6.641 1.00 86.12 88 ARG A N 1
ATOM 696 C CA . ARG A 1 88 ? 9.738 1.934 -6.354 1.00 86.12 88 ARG A CA 1
ATOM 697 C C . ARG A 1 88 ? 9.549 1.497 -4.900 1.00 86.12 88 ARG A C 1
ATOM 699 O O . ARG A 1 88 ? 9.741 2.293 -3.982 1.00 86.12 88 ARG A O 1
ATOM 706 N N . GLN A 1 89 ? 9.186 0.236 -4.696 1.00 85.31 89 GLN A N 1
ATOM 707 C CA . GLN A 1 89 ? 8.827 -0.328 -3.397 1.00 85.31 89 GLN A CA 1
ATOM 708 C C . GLN A 1 89 ? 9.941 -1.221 -2.855 1.00 85.31 89 GLN A C 1
ATOM 710 O O . GLN A 1 89 ? 10.418 -2.122 -3.553 1.00 85.31 89 GLN A O 1
ATOM 715 N N . ILE A 1 90 ? 10.300 -1.003 -1.587 1.00 79.12 90 ILE A N 1
ATOM 716 C CA . ILE A 1 90 ? 11.216 -1.880 -0.855 1.00 79.12 90 ILE A CA 1
ATOM 717 C C . ILE A 1 90 ? 10.403 -2.933 -0.093 1.00 79.12 90 ILE A C 1
ATOM 719 O O . ILE A 1 90 ? 9.472 -2.571 0.631 1.00 79.12 90 ILE A O 1
ATOM 723 N N . PRO A 1 91 ? 10.766 -4.224 -0.177 1.00 78.06 91 PRO A N 1
ATOM 724 C CA . PRO 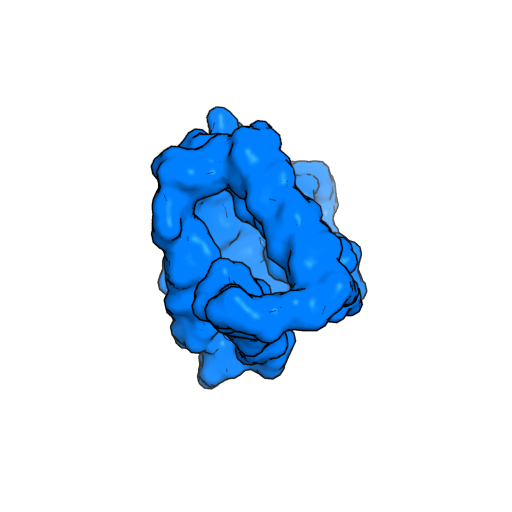A 1 91 ? 9.999 -5.295 0.461 1.00 78.06 91 PRO A CA 1
ATOM 725 C C . PRO A 1 91 ? 9.822 -5.123 1.986 1.00 78.06 91 PRO A C 1
ATOM 727 O O . PRO A 1 91 ? 8.740 -5.377 2.513 1.00 78.06 91 PRO A O 1
ATOM 730 N N . ALA A 1 92 ? 10.831 -4.587 2.686 1.00 79.88 92 ALA A N 1
ATOM 731 C CA . ALA A 1 92 ? 10.748 -4.281 4.118 1.00 79.88 92 ALA A CA 1
ATOM 732 C C . ALA A 1 92 ? 9.664 -3.237 4.466 1.00 79.88 92 ALA A C 1
ATOM 734 O O . ALA A 1 92 ? 8.993 -3.370 5.486 1.00 79.88 92 ALA A O 1
ATOM 735 N N . GLU A 1 93 ? 9.436 -2.236 3.608 1.00 82.88 93 GLU A N 1
ATOM 736 C CA . GLU A 1 93 ? 8.379 -1.233 3.820 1.00 82.88 93 GLU A CA 1
ATOM 737 C C . GLU A 1 93 ? 6.985 -1.831 3.629 1.00 82.88 93 GLU A C 1
ATOM 739 O O . GLU A 1 93 ? 6.060 -1.501 4.368 1.00 82.88 93 GLU A O 1
ATOM 744 N N . LEU A 1 94 ? 6.841 -2.781 2.700 1.00 86.75 94 LEU A N 1
ATOM 745 C CA . LEU A 1 94 ? 5.595 -3.531 2.537 1.00 86.75 94 LEU A CA 1
ATOM 746 C C . LEU A 1 94 ? 5.255 -4.340 3.798 1.00 86.75 94 LEU A C 1
ATOM 748 O O . LEU A 1 94 ? 4.083 -4.457 4.159 1.00 86.75 94 LEU A O 1
ATOM 752 N N . GLY A 1 95 ? 6.274 -4.866 4.487 1.00 87.06 95 GLY A N 1
ATOM 753 C CA . GLY A 1 95 ? 6.122 -5.517 5.790 1.00 87.06 95 GLY A CA 1
ATOM 754 C C . GLY A 1 95 ? 5.598 -4.569 6.872 1.00 87.06 95 GLY A C 1
ATOM 755 O O . GLY A 1 95 ? 4.671 -4.928 7.600 1.00 87.06 95 GLY A O 1
ATOM 756 N N . GLU A 1 96 ? 6.129 -3.346 6.929 1.00 87.31 96 GLU A N 1
ATOM 757 C CA . GLU A 1 96 ? 5.667 -2.310 7.860 1.00 87.31 96 GLU A CA 1
ATOM 758 C C . GLU A 1 96 ? 4.203 -1.926 7.593 1.00 87.31 96 GLU A C 1
ATOM 760 O O . GLU A 1 96 ? 3.399 -1.845 8.518 1.00 87.31 96 GLU A O 1
ATOM 765 N N . TYR A 1 97 ? 3.798 -1.785 6.328 1.00 89.38 97 TYR A N 1
ATOM 766 C CA . TYR A 1 97 ? 2.402 -1.491 5.978 1.00 89.38 97 TYR A CA 1
ATOM 767 C C . TYR A 1 97 ? 1.433 -2.576 6.441 1.00 89.38 97 TYR A C 1
ATOM 769 O O . TYR A 1 97 ? 0.370 -2.268 6.982 1.00 89.38 97 TYR A O 1
ATOM 777 N N . VAL A 1 98 ? 1.808 -3.846 6.272 1.00 91.44 98 VAL A N 1
ATOM 778 C CA . VAL A 1 98 ? 1.030 -4.986 6.775 1.00 91.44 98 VAL A CA 1
ATOM 779 C C . VAL A 1 98 ? 0.895 -4.922 8.296 1.00 91.44 98 VAL A C 1
ATOM 781 O O . VAL A 1 98 ? -0.211 -5.083 8.812 1.00 91.44 98 VAL A O 1
ATOM 784 N N . PHE A 1 99 ? 1.990 -4.639 9.003 1.00 92.12 99 PHE A N 1
ATOM 785 C CA . PHE A 1 99 ? 1.994 -4.506 10.459 1.00 92.12 99 PHE A CA 1
ATOM 786 C C . PHE A 1 99 ? 1.072 -3.379 10.943 1.00 92.12 99 PHE A C 1
ATOM 788 O O . PHE A 1 99 ? 0.269 -3.579 11.856 1.00 92.12 99 PHE A O 1
ATOM 795 N N . GLN A 1 100 ? 1.126 -2.213 10.301 1.00 91.81 100 GLN A N 1
ATOM 796 C CA . GLN A 1 100 ? 0.295 -1.064 10.658 1.00 91.81 100 GLN A CA 1
ATOM 797 C C . GLN A 1 100 ? -1.200 -1.312 10.394 1.00 91.81 100 GLN A C 1
ATOM 799 O O . GLN A 1 100 ? -2.038 -0.952 11.225 1.00 91.81 100 GLN A O 1
ATOM 804 N N . ILE A 1 101 ? -1.549 -1.987 9.292 1.00 93.06 101 ILE A N 1
ATOM 805 C CA . ILE A 1 101 ? -2.937 -2.403 9.028 1.00 93.06 101 ILE A CA 1
ATOM 806 C C . ILE A 1 101 ? -3.422 -3.373 10.115 1.00 93.06 101 ILE A C 1
ATOM 808 O O . ILE A 1 101 ? -4.511 -3.184 10.660 1.00 93.06 101 ILE A O 1
ATOM 812 N N . ASP A 1 102 ? -2.606 -4.366 10.482 1.00 93.19 102 ASP A N 1
ATOM 813 C CA . ASP A 1 102 ? -2.933 -5.314 11.554 1.00 93.19 102 ASP A CA 1
ATOM 814 C C . ASP A 1 102 ? -3.135 -4.613 12.904 1.00 93.19 102 ASP A C 1
ATOM 816 O O . ASP A 1 102 ? -4.047 -4.966 13.653 1.00 93.19 102 ASP A O 1
ATOM 820 N N . ASN A 1 103 ? -2.316 -3.609 13.226 1.00 91.94 103 ASN A N 1
ATOM 821 C CA . ASN A 1 103 ? -2.454 -2.848 14.467 1.00 91.94 103 ASN A CA 1
ATOM 822 C C . ASN A 1 103 ? -3.778 -2.087 14.522 1.00 91.94 103 ASN A C 1
ATOM 824 O O . ASN A 1 103 ? -4.462 -2.146 15.543 1.00 91.94 103 ASN A O 1
ATOM 828 N N . ILE A 1 104 ? -4.174 -1.433 13.426 1.00 90.62 104 ILE A N 1
ATOM 829 C CA . ILE A 1 104 ? -5.475 -0.762 13.339 1.00 90.62 104 ILE A CA 1
ATOM 830 C C . ILE A 1 104 ? -6.610 -1.779 13.484 1.00 90.62 104 ILE A C 1
ATOM 832 O O . ILE A 1 104 ? -7.522 -1.560 14.275 1.00 90.62 104 ILE A O 1
ATOM 836 N N . GLN A 1 105 ? -6.545 -2.929 12.809 1.00 91.25 105 GLN A N 1
ATOM 837 C CA . GLN A 1 105 ? -7.579 -3.962 12.941 1.00 91.25 105 GLN A CA 1
ATOM 838 C C . GLN A 1 105 ? -7.674 -4.523 14.371 1.00 91.25 105 GLN A C 1
ATOM 840 O O . GLN A 1 105 ? -8.776 -4.708 14.887 1.00 91.25 105 GLN A O 1
ATOM 845 N N . LYS A 1 106 ? -6.544 -4.763 15.047 1.00 92.38 106 LYS A N 1
ATOM 846 C CA . LYS A 1 106 ? -6.521 -5.200 16.455 1.00 92.38 106 LYS A CA 1
ATOM 847 C C . LYS A 1 106 ? -7.105 -4.143 17.382 1.00 92.38 106 LYS A C 1
ATOM 849 O O . LYS A 1 106 ? -7.902 -4.477 18.254 1.00 92.38 106 LYS A O 1
ATOM 854 N N . LEU A 1 107 ? -6.737 -2.882 17.169 1.00 92.19 107 LEU A N 1
ATOM 855 C CA . LEU A 1 107 ? -7.249 -1.748 17.928 1.00 92.19 107 LEU A CA 1
ATOM 856 C C . LEU A 1 107 ? -8.776 -1.646 17.812 1.00 92.19 107 LEU A C 1
ATOM 858 O O . LEU A 1 107 ? -9.460 -1.504 18.820 1.00 92.19 107 LEU A O 1
ATOM 862 N N . MET A 1 108 ? -9.311 -1.806 16.601 1.00 89.31 108 MET A N 1
ATOM 863 C CA . MET A 1 108 ? -10.751 -1.774 16.327 1.00 89.31 108 MET A CA 1
ATOM 864 C C . MET A 1 108 ? -11.545 -2.897 17.010 1.00 89.31 108 MET A C 1
ATOM 866 O O . MET A 1 108 ? -12.736 -2.725 17.259 1.00 89.31 108 MET A O 1
ATOM 870 N N . ASN A 1 109 ? -10.892 -4.020 17.322 1.00 90.50 109 ASN A N 1
ATOM 871 C CA . ASN A 1 109 ? -11.494 -5.192 17.963 1.00 90.50 109 ASN A CA 1
ATOM 872 C C . ASN A 1 109 ? -11.194 -5.283 19.470 1.00 90.50 109 ASN A C 1
ATOM 874 O O . ASN A 1 109 ? -11.555 -6.268 20.115 1.00 90.50 109 ASN A O 1
ATOM 878 N N . LYS A 1 110 ? -10.503 -4.292 20.041 1.00 93.38 110 LYS A N 1
ATOM 879 C CA . LYS A 1 110 ? -10.126 -4.291 21.455 1.00 93.38 110 LYS A CA 1
ATOM 880 C C . LYS A 1 110 ? -11.362 -4.061 22.329 1.00 93.38 110 LYS A C 1
ATOM 882 O O . LYS A 1 110 ? -12.084 -3.090 22.130 1.00 93.38 110 LYS A O 1
ATOM 887 N N . ALA A 1 111 ? -11.582 -4.940 23.308 1.00 90.44 111 ALA A N 1
ATOM 888 C CA . ALA A 1 111 ? -12.734 -4.856 24.212 1.00 90.44 111 ALA A CA 1
ATOM 889 C C . ALA A 1 111 ? -12.681 -3.619 25.126 1.00 90.44 111 ALA A C 1
ATOM 891 O O . ALA A 1 111 ? -13.696 -2.963 25.334 1.00 90.44 111 ALA A O 1
ATOM 892 N N . GLU A 1 112 ? -11.489 -3.283 25.6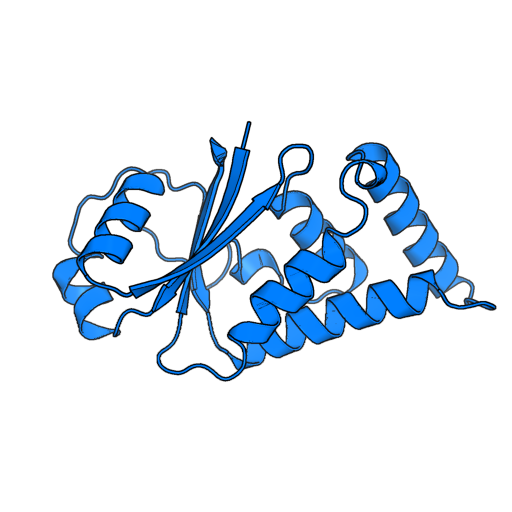27 1.00 92.88 112 GLU A N 1
ATOM 893 C CA . GLU A 1 112 ? -11.262 -2.162 26.544 1.00 92.88 112 GLU A CA 1
ATOM 894 C C . GLU A 1 112 ? -10.154 -1.246 25.995 1.00 92.88 112 GLU A C 1
ATOM 896 O O . GLU A 1 112 ? -8.968 -1.424 26.304 1.00 92.88 112 GLU A O 1
ATOM 901 N N . PRO A 1 113 ? -10.498 -0.303 25.100 1.00 92.81 113 PRO A N 1
ATOM 902 C CA . PRO A 1 113 ? -9.563 0.707 24.630 1.00 92.81 113 PRO A CA 1
ATOM 903 C C . PRO A 1 113 ? -9.335 1.786 25.696 1.00 92.81 113 PRO A C 1
ATOM 905 O O . PRO A 1 113 ? -10.247 2.204 26.405 1.00 92.81 113 PRO A O 1
ATOM 908 N N . THR A 1 114 ? -8.106 2.285 25.772 1.00 94.88 114 THR A N 1
ATOM 909 C CA . THR A 1 114 ? -7.778 3.519 26.500 1.00 94.88 114 THR A CA 1
ATOM 910 C C . THR A 1 114 ? -8.473 4.730 25.864 1.00 94.88 114 THR A C 1
ATOM 912 O O . THR A 1 114 ? -9.001 4.651 24.754 1.00 94.88 114 THR A O 1
ATOM 915 N N . GLU A 1 115 ? -8.448 5.887 26.527 1.00 94.38 115 GLU A N 1
ATOM 916 C CA . GLU A 1 115 ? -9.025 7.131 25.993 1.00 94.38 115 GLU A CA 1
ATOM 917 C C . GLU A 1 115 ? -8.413 7.512 24.633 1.00 94.38 115 GLU A C 1
ATOM 919 O O . GLU A 1 115 ? -9.126 7.672 23.643 1.00 94.38 115 GLU A O 1
ATOM 924 N N . LYS A 1 116 ? -7.077 7.512 24.539 1.00 91.88 116 LYS A N 1
ATOM 925 C CA . LYS A 1 116 ? -6.347 7.786 23.290 1.00 91.88 116 LYS A CA 1
ATOM 926 C C . LYS A 1 116 ? -6.684 6.788 22.177 1.00 91.88 116 LYS A C 1
ATOM 928 O O . LYS A 1 116 ? -6.815 7.156 21.013 1.00 91.88 116 LYS A O 1
ATOM 933 N N . GLU A 1 117 ? -6.807 5.510 22.521 1.00 93.44 117 GLU A N 1
ATOM 934 C CA . GLU A 1 117 ? -7.206 4.460 21.579 1.00 93.44 117 GLU A CA 1
ATOM 935 C C . GLU A 1 117 ? -8.654 4.650 21.107 1.00 93.44 117 GLU A C 1
ATOM 937 O O . GLU A 1 117 ? -8.942 4.488 19.922 1.00 93.44 117 GLU A O 1
ATOM 942 N N . SER A 1 118 ? -9.546 5.066 22.005 1.00 93.69 118 SER A N 1
ATOM 943 C CA . SER A 1 118 ? -10.949 5.357 21.698 1.00 93.69 118 SER A CA 1
ATOM 944 C C . SER A 1 118 ? -11.088 6.517 20.714 1.00 93.69 118 SER A C 1
ATOM 946 O O . SER A 1 118 ? -11.890 6.433 19.784 1.00 93.69 118 SER A O 1
ATOM 948 N N . GLU A 1 119 ? -10.267 7.563 20.844 1.00 93.94 119 GLU A N 1
ATOM 949 C CA . GLU A 1 119 ? -10.219 8.660 19.870 1.00 93.94 119 GLU A CA 1
ATOM 950 C C . GLU A 1 119 ? -9.795 8.184 18.474 1.00 93.94 119 GLU A C 1
ATOM 952 O O . GLU A 1 119 ? -10.389 8.582 17.469 1.00 93.94 119 GLU A O 1
ATOM 957 N N . ILE A 1 120 ? -8.777 7.320 18.393 1.00 93.00 120 ILE A N 1
ATOM 958 C CA . ILE A 1 120 ? -8.309 6.745 17.123 1.00 93.00 120 ILE A CA 1
ATOM 959 C C . ILE A 1 120 ? -9.413 5.890 16.493 1.00 93.00 120 ILE A C 1
ATOM 961 O O . ILE A 1 120 ? -9.708 6.044 15.305 1.00 93.00 120 ILE A O 1
ATOM 965 N N . ILE A 1 121 ? -10.068 5.041 17.289 1.00 93.75 121 ILE A N 1
ATOM 966 C CA . ILE A 1 121 ? -11.201 4.215 16.854 1.00 93.75 121 ILE A CA 1
ATOM 967 C C . ILE A 1 121 ? -12.336 5.100 16.331 1.00 93.75 121 ILE A C 1
ATOM 969 O O . ILE A 1 121 ? -12.877 4.830 15.259 1.00 93.75 121 ILE A O 1
ATOM 973 N N . ALA A 1 122 ? -12.684 6.177 17.040 1.00 94.06 122 ALA A N 1
ATOM 974 C CA . ALA A 1 122 ? -13.728 7.108 16.617 1.00 94.06 122 ALA A CA 1
ATOM 975 C C . ALA A 1 122 ? -13.382 7.788 15.282 1.00 94.06 122 ALA A C 1
ATOM 977 O O . ALA A 1 122 ? -14.216 7.822 14.375 1.00 94.06 122 ALA A O 1
ATOM 978 N N . LYS A 1 123 ? -12.136 8.257 15.115 1.00 95.00 123 LYS A N 1
ATOM 979 C CA . LYS A 1 123 ? -11.650 8.835 13.849 1.00 95.00 123 LYS A CA 1
ATOM 980 C C . LYS A 1 123 ? -11.718 7.833 12.697 1.00 95.00 123 LYS A C 1
ATOM 982 O O . LYS A 1 123 ? -12.113 8.207 11.592 1.00 95.00 123 LYS A O 1
ATOM 987 N N . TRP A 1 124 ? -11.349 6.575 12.942 1.00 93.31 124 TRP A N 1
ATOM 988 C CA . TRP A 1 124 ? -11.434 5.517 11.937 1.00 93.31 124 TRP A CA 1
ATOM 989 C C . TRP A 1 124 ? -12.886 5.194 11.565 1.00 93.31 124 TRP A C 1
ATOM 991 O O . TRP A 1 124 ? -13.205 5.143 10.380 1.00 93.31 124 TRP A O 1
ATOM 1001 N N . LYS A 1 125 ? -13.789 5.048 12.544 1.00 92.31 125 LYS A N 1
ATOM 1002 C CA . LYS A 1 125 ? -15.222 4.796 12.293 1.00 92.31 125 LYS A CA 1
ATOM 1003 C C . LYS A 1 125 ? -15.868 5.918 11.483 1.00 92.31 125 LYS A C 1
ATOM 1005 O O . LYS A 1 125 ? -16.471 5.642 10.451 1.00 92.31 125 LYS A O 1
ATOM 1010 N N . ALA A 1 126 ? -15.649 7.173 11.877 1.00 94.19 126 ALA A N 1
ATOM 1011 C CA . ALA A 1 126 ? -16.162 8.333 11.147 1.00 94.19 126 ALA A CA 1
ATOM 1012 C C . ALA A 1 126 ? -15.631 8.391 9.702 1.00 94.19 126 ALA A C 1
ATOM 1014 O O . ALA A 1 126 ? -16.346 8.762 8.771 1.00 94.19 126 ALA A O 1
ATOM 1015 N N . PHE A 1 127 ? -14.373 7.997 9.488 1.00 94.06 127 PHE A N 1
ATOM 1016 C CA . PHE A 1 127 ? -13.808 7.868 8.147 1.00 94.06 127 PHE A CA 1
ATOM 1017 C C . PHE A 1 127 ? -14.472 6.751 7.334 1.00 94.06 127 PHE A C 1
ATOM 1019 O O . PHE A 1 127 ? -14.814 6.981 6.174 1.00 94.06 127 PHE A O 1
ATOM 1026 N N . CYS A 1 128 ? -14.691 5.579 7.938 1.00 91.81 128 CYS A N 1
ATOM 1027 C CA . CYS A 1 128 ? -15.370 4.455 7.293 1.00 91.81 128 CYS A CA 1
ATOM 1028 C C . CYS A 1 128 ? -16.774 4.845 6.826 1.00 91.81 128 CYS A C 1
ATOM 1030 O O . CYS A 1 128 ? -17.125 4.575 5.683 1.00 91.81 128 CYS A O 1
ATOM 1032 N N . GLU A 1 129 ? -17.541 5.533 7.672 1.00 92.06 129 GLU A N 1
ATOM 1033 C CA . GLU A 1 129 ? -18.872 6.042 7.326 1.00 92.06 129 GLU A CA 1
ATOM 1034 C C . GLU A 1 129 ? -18.807 7.057 6.178 1.00 92.06 129 GLU A C 1
ATOM 1036 O O . GLU A 1 129 ? -19.555 6.954 5.204 1.00 92.06 129 GLU A O 1
ATOM 1041 N N . LYS A 1 130 ? -17.866 8.010 6.246 1.00 92.69 130 LYS A N 1
ATOM 1042 C CA . LYS A 1 130 ? -17.694 9.055 5.226 1.00 92.69 130 LYS A CA 1
ATOM 1043 C C . LYS A 1 130 ? -17.430 8.482 3.833 1.00 92.69 130 LYS A C 1
ATOM 1045 O O . LYS A 1 130 ? -17.988 8.983 2.859 1.00 92.69 130 LYS A O 1
ATOM 1050 N N . ILE A 1 131 ? -16.546 7.491 3.727 1.00 89.56 131 ILE A N 1
ATOM 1051 C CA . ILE A 1 131 ? -16.165 6.899 2.434 1.00 89.56 131 ILE A CA 1
ATOM 1052 C C . ILE A 1 131 ? -17.017 5.684 2.062 1.00 89.56 131 ILE A C 1
ATOM 1054 O O . ILE A 1 131 ? -16.807 5.117 0.995 1.00 89.56 131 ILE A O 1
ATOM 1058 N N . GLN A 1 132 ? -17.963 5.291 2.920 1.00 88.50 132 GLN A N 1
ATOM 1059 C CA . GLN A 1 132 ? -18.796 4.098 2.757 1.00 88.50 132 GLN A CA 1
ATOM 1060 C C . GLN A 1 132 ? -17.968 2.804 2.676 1.00 88.50 132 GLN A C 1
ATOM 1062 O O . GLN A 1 132 ? -18.207 1.945 1.825 1.00 88.50 132 GLN A O 1
ATOM 1067 N N . LEU A 1 133 ? -16.962 2.671 3.552 1.00 87.31 133 LEU A N 1
ATOM 1068 C CA . LEU A 1 133 ? -16.086 1.493 3.613 1.00 87.31 133 LEU A CA 1
ATOM 1069 C C . LEU A 1 133 ? -16.854 0.213 3.970 1.00 87.31 133 LEU A C 1
ATOM 1071 O O . LEU A 1 133 ? -16.433 -0.880 3.607 1.00 87.31 133 LEU A O 1
ATOM 1075 N N . ASP A 1 134 ? -18.004 0.343 4.628 1.00 83.50 134 ASP A N 1
ATOM 1076 C CA . ASP A 1 134 ? -18.947 -0.742 4.908 1.00 83.50 134 ASP A CA 1
ATOM 1077 C C . ASP A 1 134 ? -19.441 -1.455 3.637 1.00 83.50 134 ASP A C 1
ATOM 1079 O O . ASP A 1 134 ? -19.771 -2.640 3.685 1.00 83.50 134 ASP A O 1
ATOM 1083 N N . LYS A 1 135 ? -19.426 -0.773 2.484 1.00 82.31 135 LYS A N 1
ATOM 1084 C CA . LYS A 1 135 ? -19.748 -1.365 1.175 1.00 82.31 135 LYS A CA 1
ATOM 1085 C C . LYS A 1 135 ? -18.629 -2.243 0.606 1.00 82.31 135 LYS A C 1
ATOM 1087 O O . LYS A 1 135 ? -18.870 -2.950 -0.366 1.00 82.31 135 LYS A O 1
ATOM 1092 N N . GLU A 1 136 ? -17.443 -2.216 1.213 1.00 83.56 136 GLU A N 1
ATOM 1093 C CA . GLU A 1 136 ? -16.264 -3.024 0.876 1.00 83.56 136 GLU A CA 1
ATOM 1094 C C . GLU A 1 136 ? -15.720 -3.703 2.158 1.00 83.56 136 GLU A C 1
ATOM 1096 O O . GLU A 1 136 ? -14.602 -3.414 2.604 1.00 83.56 136 GLU A O 1
ATOM 1101 N N . PRO A 1 137 ? -16.493 -4.611 2.795 1.00 72.12 137 PRO A N 1
ATOM 1102 C CA . PRO A 1 137 ? -16.287 -5.025 4.191 1.00 72.12 137 PRO A CA 1
ATOM 1103 C C . PRO A 1 137 ? -14.970 -5.768 4.476 1.00 72.12 137 PRO A C 1
ATOM 1105 O O . PRO A 1 137 ? -14.621 -5.964 5.634 1.00 72.12 137 PRO A O 1
ATOM 1108 N N . ASN A 1 138 ? -14.206 -6.139 3.447 1.00 83.62 138 ASN A N 1
ATOM 1109 C CA . ASN A 1 138 ? -12.912 -6.817 3.577 1.00 83.62 138 ASN A CA 1
ATOM 1110 C C . ASN A 1 138 ? -11.751 -6.015 2.977 1.00 83.62 138 ASN A C 1
ATOM 1112 O O . ASN A 1 138 ? -10.689 -6.573 2.704 1.00 83.62 138 ASN A O 1
ATOM 1116 N N . CYS A 1 139 ? -11.935 -4.715 2.740 1.00 87.50 139 CYS A N 1
ATOM 1117 C CA . CYS A 1 139 ? -10.941 -3.874 2.081 1.00 87.50 139 CYS A CA 1
ATOM 1118 C C . CYS A 1 139 ? -9.557 -3.945 2.756 1.00 87.50 139 CYS A C 1
ATOM 1120 O O . CYS A 1 139 ? -8.555 -4.195 2.085 1.00 87.50 139 CYS A O 1
ATOM 1122 N N . LEU A 1 140 ? -9.484 -3.765 4.081 1.00 90.00 140 LEU A N 1
ATOM 1123 C CA . LEU A 1 140 ? -8.203 -3.803 4.796 1.00 90.00 140 LEU A CA 1
ATOM 1124 C C . LEU A 1 140 ? -7.528 -5.175 4.710 1.00 90.00 140 LEU A C 1
ATOM 1126 O O . LEU A 1 140 ? -6.319 -5.246 4.498 1.00 90.00 140 LEU A O 1
ATOM 1130 N N . ASP A 1 141 ? -8.297 -6.261 4.808 1.00 91.00 141 ASP A N 1
ATOM 1131 C CA . ASP A 1 141 ? -7.759 -7.615 4.664 1.00 91.00 141 ASP A CA 1
ATOM 1132 C C . ASP A 1 141 ? -7.287 -7.896 3.238 1.00 91.00 141 ASP A C 1
ATOM 1134 O O . ASP A 1 141 ? -6.259 -8.551 3.050 1.00 91.00 141 ASP A O 1
ATOM 1138 N N . ALA A 1 142 ? -7.987 -7.367 2.232 1.00 89.94 142 ALA A N 1
ATOM 1139 C CA . ALA A 1 142 ? -7.576 -7.451 0.838 1.00 89.94 142 ALA A CA 1
ATOM 1140 C C . ALA A 1 142 ? -6.255 -6.705 0.611 1.00 89.94 142 ALA A C 1
ATOM 1142 O O . ALA A 1 142 ? -5.316 -7.312 0.097 1.00 89.94 142 ALA A O 1
ATOM 1143 N N . ILE A 1 143 ? -6.142 -5.448 1.067 1.00 90.00 143 ILE A N 1
ATOM 1144 C CA . ILE A 1 143 ? -4.897 -4.662 1.012 1.00 90.00 143 ILE A CA 1
ATOM 1145 C C . ILE A 1 143 ? -3.767 -5.424 1.705 1.00 90.00 143 ILE A C 1
ATOM 1147 O O . ILE A 1 143 ? -2.716 -5.652 1.106 1.00 90.00 143 ILE A O 1
ATOM 1151 N N . LYS A 1 144 ? -3.991 -5.866 2.947 1.00 90.94 144 LYS A N 1
ATOM 1152 C CA . LYS A 1 144 ? -3.002 -6.582 3.756 1.00 90.94 144 LYS A CA 1
ATOM 1153 C C . LYS A 1 144 ? -2.508 -7.845 3.066 1.00 90.94 144 LYS A C 1
ATOM 1155 O O . LYS A 1 144 ? -1.306 -8.036 2.897 1.00 90.94 144 LYS A O 1
ATOM 1160 N N . LYS A 1 145 ? -3.432 -8.713 2.651 1.00 89.56 145 LYS A N 1
ATOM 1161 C CA . LYS A 1 145 ? -3.107 -9.966 1.961 1.00 89.56 145 LYS A CA 1
ATOM 1162 C C . LYS A 1 145 ? -2.372 -9.692 0.658 1.00 89.56 145 LYS A C 1
ATOM 1164 O O . LYS A 1 145 ? -1.495 -10.462 0.281 1.00 89.56 145 LYS A O 1
ATOM 1169 N N . TYR A 1 146 ? -2.749 -8.633 -0.044 1.00 89.19 146 TYR A N 1
ATOM 1170 C CA . TYR A 1 146 ? -2.176 -8.288 -1.329 1.00 89.19 146 TYR A CA 1
ATOM 1171 C C . TYR A 1 146 ? -0.747 -7.747 -1.196 1.00 89.19 146 TYR A C 1
ATOM 1173 O O . TYR A 1 146 ? 0.165 -8.322 -1.783 1.00 89.19 146 TYR A O 1
ATOM 1181 N N . ILE A 1 147 ? -0.526 -6.739 -0.350 1.00 87.88 147 ILE A N 1
ATOM 1182 C CA . ILE A 1 147 ? 0.804 -6.178 -0.066 1.00 87.88 147 ILE A CA 1
ATOM 1183 C C . ILE A 1 147 ? 1.719 -7.238 0.565 1.00 87.88 147 ILE A C 1
ATOM 1185 O O . ILE A 1 147 ? 2.874 -7.395 0.165 1.00 87.88 147 ILE A O 1
ATOM 1189 N N . GLY A 1 148 ? 1.187 -8.033 1.498 1.00 87.50 148 GLY A N 1
ATOM 1190 C CA . GLY A 1 148 ? 1.940 -9.066 2.207 1.00 87.50 148 GLY A CA 1
ATOM 1191 C C . GLY A 1 148 ? 2.508 -10.165 1.308 1.00 87.50 148 GLY A C 1
ATOM 1192 O O . GLY A 1 148 ? 3.542 -10.733 1.647 1.00 87.50 148 GLY A O 1
ATOM 1193 N N . LYS A 1 149 ? 1.911 -10.427 0.135 1.00 87.00 149 LYS A N 1
ATOM 1194 C CA . LYS A 1 149 ? 2.452 -11.387 -0.851 1.00 87.00 149 LYS A CA 1
ATOM 1195 C C . LYS A 1 149 ? 3.803 -10.971 -1.422 1.00 87.00 149 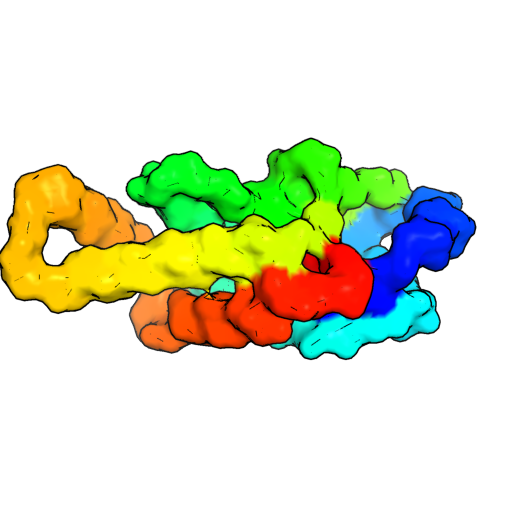LYS A C 1
ATOM 1197 O O . LYS A 1 149 ? 4.508 -11.813 -1.976 1.00 87.00 149 LYS A O 1
ATOM 1202 N N . PHE A 1 150 ? 4.133 -9.687 -1.352 1.00 84.44 150 PHE A N 1
ATOM 1203 C CA . PHE A 1 150 ? 5.292 -9.136 -2.036 1.00 84.44 150 PHE A CA 1
ATOM 1204 C C . PHE A 1 150 ? 6.405 -8.667 -1.091 1.00 84.44 150 PHE A C 1
ATOM 1206 O O . PHE A 1 150 ? 7.470 -8.279 -1.560 1.00 84.44 150 PHE A O 1
ATOM 1213 N N . ARG A 1 151 ? 6.201 -8.772 0.228 1.00 79.94 151 ARG A N 1
ATOM 1214 C CA . ARG A 1 151 ? 7.171 -8.360 1.262 1.00 79.94 151 ARG A CA 1
ATOM 1215 C C . ARG A 1 151 ? 8.504 -9.124 1.235 1.00 79.94 151 ARG A C 1
ATOM 1217 O O . ARG A 1 151 ? 9.483 -8.645 1.786 1.00 79.94 151 ARG A O 1
ATOM 1224 N N . ASP A 1 152 ? 8.517 -10.312 0.630 1.00 79.38 152 ASP A N 1
ATOM 1225 C CA . ASP A 1 152 ? 9.681 -11.207 0.569 1.00 79.38 152 ASP A CA 1
ATOM 1226 C C . ASP A 1 152 ? 10.249 -11.309 -0.862 1.00 79.38 152 ASP A C 1
ATOM 1228 O O . ASP A 1 152 ? 11.154 -12.100 -1.126 1.00 79.38 152 ASP A O 1
ATOM 1232 N N . ARG A 1 153 ? 9.704 -10.544 -1.823 1.00 77.31 153 ARG A N 1
ATOM 1233 C CA . ARG A 1 153 ? 10.135 -10.616 -3.225 1.00 77.31 153 ARG A CA 1
ATOM 1234 C C . ARG A 1 153 ? 11.382 -9.784 -3.490 1.00 77.31 153 ARG A C 1
ATOM 1236 O O . ARG A 1 153 ? 11.516 -8.665 -3.011 1.00 77.31 153 ARG A O 1
ATOM 1243 N N . THR A 1 154 ? 12.234 -10.318 -4.356 1.00 66.31 154 THR A N 1
ATOM 1244 C CA . THR A 1 154 ? 13.325 -9.604 -5.023 1.00 66.31 154 THR A CA 1
ATOM 1245 C C . THR A 1 154 ? 13.260 -9.916 -6.528 1.00 66.31 154 THR A C 1
ATOM 1247 O O . THR A 1 154 ? 12.875 -11.035 -6.884 1.00 66.31 154 THR A O 1
ATOM 1250 N N . PRO A 1 155 ? 13.575 -8.970 -7.439 1.00 66.38 155 PRO A N 1
ATOM 1251 C CA . PRO A 1 155 ? 14.032 -7.586 -7.220 1.00 66.38 155 PRO A CA 1
ATOM 1252 C C . PRO A 1 155 ? 12.930 -6.644 -6.686 1.00 66.38 155 PRO A C 1
ATOM 1254 O O . PRO A 1 155 ? 11.806 -7.079 -6.437 1.00 66.38 155 PRO A O 1
ATOM 1257 N N . GLU A 1 156 ? 13.270 -5.366 -6.465 1.00 72.88 156 GLU A N 1
ATOM 1258 C CA . GLU A 1 156 ? 12.313 -4.328 -6.047 1.00 72.88 156 GLU A CA 1
ATOM 1259 C C . GLU A 1 156 ? 11.126 -4.214 -7.007 1.00 72.88 156 GLU A C 1
ATOM 1261 O O . GLU A 1 156 ? 11.211 -4.513 -8.200 1.00 72.88 156 GLU A O 1
ATOM 1266 N N . LEU A 1 157 ? 9.997 -3.782 -6.455 1.00 86.69 157 LEU A N 1
ATOM 1267 C CA . LEU A 1 157 ? 8.716 -3.787 -7.147 1.00 86.69 157 LEU A CA 1
ATOM 1268 C C . LEU A 1 157 ? 8.349 -2.374 -7.561 1.00 86.69 157 LEU A C 1
ATOM 1270 O O . LEU A 1 157 ? 8.671 -1.411 -6.865 1.00 86.69 157 LEU A O 1
ATOM 1274 N N . ILE A 1 158 ? 7.606 -2.252 -8.649 1.00 87.19 158 ILE A N 1
ATOM 1275 C CA . ILE A 1 158 ? 7.029 -0.985 -9.082 1.00 87.19 158 ILE A CA 1
ATOM 1276 C C . ILE A 1 158 ? 5.544 -1.018 -8.768 1.00 87.19 158 ILE A C 1
ATOM 1278 O O . ILE A 1 158 ? 4.827 -1.889 -9.264 1.00 87.19 158 ILE A O 1
ATOM 1282 N N . SER A 1 159 ? 5.090 -0.085 -7.932 1.00 87.44 159 SER A N 1
ATOM 1283 C CA . SER A 1 159 ? 3.665 0.156 -7.743 1.00 87.44 159 SER A CA 1
ATOM 1284 C C . SER A 1 159 ? 3.210 1.243 -8.704 1.00 87.44 159 SER A C 1
ATOM 1286 O O . SER A 1 159 ? 3.806 2.319 -8.780 1.00 87.44 159 SER A O 1
ATOM 1288 N N . VAL A 1 160 ? 2.131 0.962 -9.425 1.00 85.62 160 VAL A N 1
ATOM 1289 C CA . VAL A 1 160 ? 1.446 1.939 -10.266 1.00 85.62 160 VAL A CA 1
ATOM 1290 C C . VAL A 1 160 ? 0.042 2.094 -9.722 1.00 85.62 160 VAL A C 1
ATOM 1292 O O . VAL A 1 160 ? -0.701 1.118 -9.618 1.00 85.62 160 VAL A O 1
ATOM 1295 N N . TYR A 1 161 ? -0.302 3.323 -9.362 1.00 81.69 161 TYR A N 1
ATOM 1296 C CA . TYR A 1 161 ? -1.629 3.674 -8.895 1.00 81.69 161 TYR A CA 1
ATOM 1297 C C . TYR A 1 161 ? -2.325 4.512 -9.963 1.00 81.69 161 TYR A C 1
ATOM 1299 O O . TYR A 1 161 ? -1.831 5.580 -10.339 1.00 81.69 161 TYR A O 1
ATOM 1307 N N . THR A 1 162 ? -3.457 4.023 -10.458 1.00 76.25 162 THR A N 1
ATOM 1308 C CA . THR A 1 162 ? -4.242 4.649 -11.524 1.00 76.25 162 THR A CA 1
ATOM 1309 C C . THR A 1 162 ? -5.649 4.956 -11.042 1.00 76.25 162 THR A C 1
ATOM 1311 O O . THR A 1 162 ? -6.313 4.106 -10.453 1.00 76.25 162 THR A O 1
ATOM 1314 N N . ARG A 1 163 ? -6.113 6.173 -11.344 1.00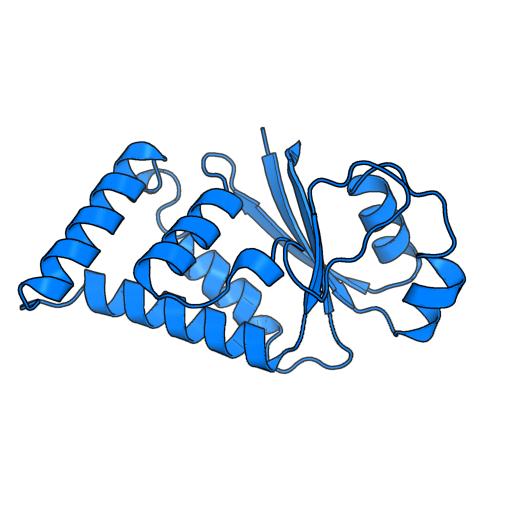 71.19 163 ARG A N 1
ATOM 1315 C CA . ARG A 1 163 ? -7.475 6.628 -11.064 1.00 71.19 163 ARG A CA 1
ATOM 1316 C C . ARG A 1 163 ? -8.176 6.925 -12.389 1.00 71.19 163 ARG A C 1
ATOM 1318 O O . ARG A 1 163 ? -7.792 7.876 -13.069 1.00 71.19 163 ARG A O 1
ATOM 1325 N N . CYS A 1 164 ? -9.167 6.105 -12.740 1.00 59.03 164 CYS A N 1
ATOM 1326 C CA . CYS A 1 164 ? -9.907 6.162 -14.009 1.00 59.03 164 CYS A CA 1
ATOM 1327 C C . CYS A 1 164 ? -11.348 6.641 -13.812 1.00 59.03 164 CYS A C 1
ATOM 1329 O O . CYS A 1 164 ? -12.075 6.038 -12.989 1.00 59.03 164 CYS A O 1
#

Sequence (164 aa):
MKDELSFYAVDTKTLEEKIMTKDLLMGRELAAELERFGQHLGTLYFDKVYMGDIFKKLEELTGAPFKFLLGMGARRLEPCGPITYCGRQIPAELGEYVFQIDNIQKLMNKAEPTEKESEIIAKWKAFCEKIQLDKEPNCLDAIKKYIGKFRDRTPELISVYTRC

Foldseek 3Di:
DKKKKWKWAADPCCCVPPQLVDQDAELVVSVVSRVVHIGTPDMDIDDQFHPVLVLVLLCVLVVQPSCQSQLNDPQWRDRNHDYSTKGWDALQSLVVLLVSLVVLVCLLVDPDDDPSSVVSNVSVVVSCVVSVCVVVVCNSVSSNVVSNVPSPDPDIMMIGIDDD

Radius of gyration: 16.63 Å; chains: 1; bounding box: 38×25×49 Å

Secondary structure (DSSP, 8-state):
--EEEEEEE--HHHIIIIITTS---SHHHHHHHHHHHSEEEEEEEESSS-HHHHHHHHHHHH---GGGTTT-STTB---SS--SEEEEE-HHHHHHHHHHHHHHHHHHT-SS--HHHHHHHHHHHHHHHHHTGGGSTTHHHHHHHHHHTTTT-SS-EEEEEEE-